Protein AF-A0A9P7RPC9-F1 (afdb_monomer_lite)

Secondary structure (DSSP, 8-state):
-PPPPGGGGGS---TTHHHHHHHHHHHHHHHHHHHHHHHHHH-----TTTHHHHHHHHHHHHHHHHHHHHHHHHTHHHHHT-HHHHHHHHHHHHHHHHHHHHHHHHHHHHS-HHHHHHHHHHHHHHHHHHHHHHHH-

Organism: NCBI:txid181124

Sequence (137 aa):
MFLLPFNEYLSVYTKSARKQKVHTDLVSVTNNVDVTTTDLSVCRSIPASDFPGLVDGFRAVVEALKEVCQDFVSKKAVFGAFPNAVTQLKEDLRDLAASLVALEQAIVGLAPDNLKSQVQDLSDEANAAIAAAQAAF

Radius of gyration: 16.07 Å; chains: 1; bounding box: 37×31×45 Å

Structure (mmCIF, N/CA/C/O backbone):
data_AF-A0A9P7RPC9-F1
#
_entry.id   AF-A0A9P7RPC9-F1
#
loop_
_atom_site.group_PDB
_atom_site.id
_atom_site.type_symbol
_atom_site.label_atom_id
_atom_site.label_alt_id
_atom_site.label_comp_id
_atom_site.label_asym_id
_atom_site.label_entity_id
_atom_site.label_seq_id
_atom_site.pdbx_PDB_ins_code
_atom_site.Cartn_x
_atom_site.Cartn_y
_atom_site.Cartn_z
_atom_site.occupancy
_atom_site.B_iso_or_equiv
_atom_site.auth_seq_id
_atom_site.auth_comp_id
_atom_site.auth_asym_id
_atom_site.auth_atom_id
_atom_site.pdbx_PDB_model_num
ATOM 1 N N . MET A 1 1 ? 10.507 19.543 -5.846 1.00 32.25 1 MET A N 1
ATOM 2 C CA . MET A 1 1 ? 9.652 19.805 -4.670 1.00 32.25 1 MET A CA 1
ATOM 3 C C . MET A 1 1 ? 10.018 18.740 -3.650 1.00 32.25 1 MET A C 1
ATOM 5 O O . MET A 1 1 ? 9.881 17.569 -3.966 1.00 32.25 1 MET A O 1
ATOM 9 N N . PHE A 1 2 ? 10.670 19.121 -2.550 1.00 30.44 2 PHE A N 1
ATOM 10 C CA . PHE A 1 2 ? 11.258 18.175 -1.595 1.00 30.44 2 PHE A CA 1
ATOM 11 C C . PHE A 1 2 ? 10.155 17.523 -0.751 1.00 30.44 2 PHE A C 1
ATOM 13 O O . PHE A 1 2 ? 9.392 18.228 -0.094 1.00 30.44 2 PHE A O 1
ATOM 20 N N . LEU A 1 3 ? 10.075 16.192 -0.798 1.00 33.44 3 LEU A N 1
ATOM 21 C CA . LEU A 1 3 ? 9.261 15.381 0.105 1.00 33.44 3 LEU A CA 1
ATOM 22 C C . LEU A 1 3 ? 9.846 15.507 1.514 1.00 33.44 3 LEU A C 1
ATOM 24 O O . LEU A 1 3 ? 11.011 15.175 1.735 1.00 33.44 3 LEU A O 1
ATOM 28 N N . LEU A 1 4 ? 9.054 16.017 2.455 1.00 31.34 4 LEU A N 1
ATOM 29 C CA . LEU A 1 4 ? 9.415 15.956 3.867 1.00 31.34 4 LEU A CA 1
ATOM 30 C C . LEU A 1 4 ? 9.319 14.501 4.351 1.00 31.34 4 LEU A C 1
ATOM 32 O O . LEU A 1 4 ? 8.395 13.787 3.952 1.00 31.34 4 LEU A O 1
ATOM 36 N N . PRO A 1 5 ? 10.244 14.055 5.216 1.00 38.88 5 PRO A N 1
ATOM 37 C CA . PRO A 1 5 ? 10.189 12.730 5.803 1.00 38.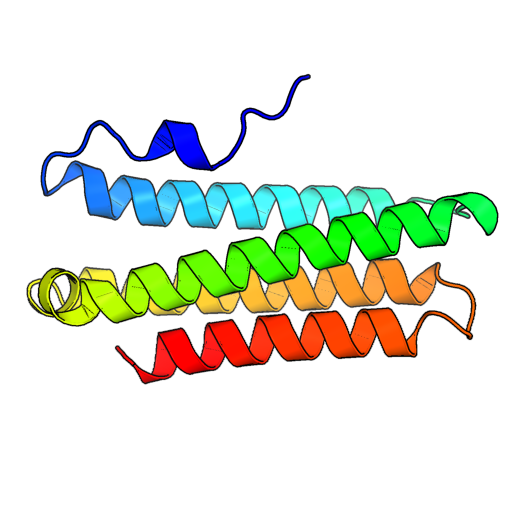88 5 PRO A CA 1
ATOM 38 C C . PRO A 1 5 ? 8.943 12.597 6.687 1.00 38.88 5 PRO A C 1
ATOM 40 O O . PRO A 1 5 ? 8.673 13.417 7.564 1.00 38.88 5 PRO A O 1
ATOM 43 N N . PHE A 1 6 ? 8.215 11.507 6.454 1.00 40.38 6 PHE A N 1
ATOM 44 C CA . PHE A 1 6 ? 6.967 11.065 7.089 1.00 40.38 6 PHE A CA 1
ATOM 45 C C . PHE A 1 6 ? 6.921 11.217 8.630 1.00 40.38 6 PHE A C 1
ATOM 47 O O . PHE A 1 6 ? 5.857 11.369 9.227 1.00 40.38 6 PHE A O 1
ATOM 54 N N . ASN A 1 7 ? 8.088 11.241 9.275 1.00 35.69 7 ASN A N 1
ATOM 55 C CA . ASN A 1 7 ? 8.263 11.237 10.724 1.00 35.69 7 ASN A CA 1
ATOM 56 C C . ASN A 1 7 ? 7.933 12.582 11.417 1.00 35.69 7 ASN A C 1
ATOM 58 O O . ASN A 1 7 ? 7.554 12.598 12.587 1.00 35.69 7 ASN A O 1
ATOM 62 N N . GLU A 1 8 ? 8.022 13.725 10.721 1.00 38.09 8 GLU A N 1
ATOM 63 C CA . GLU A 1 8 ? 7.802 15.048 11.346 1.00 38.09 8 GLU A CA 1
ATOM 64 C C . GLU A 1 8 ? 6.322 15.447 11.492 1.00 38.09 8 GLU A C 1
ATOM 66 O O . GLU A 1 8 ? 5.982 16.293 12.320 1.00 38.09 8 GLU A O 1
ATOM 71 N N . TYR A 1 9 ? 5.403 14.799 10.770 1.00 41.47 9 TYR A N 1
ATOM 72 C CA . TYR A 1 9 ? 3.972 15.137 10.803 1.00 41.47 9 TYR A CA 1
ATOM 73 C C . TYR A 1 9 ? 3.223 14.633 12.051 1.00 41.47 9 TYR A C 1
ATOM 75 O O . TYR A 1 9 ? 2.021 14.887 12.194 1.00 41.47 9 TYR A O 1
ATOM 83 N N . LEU A 1 10 ? 3.902 13.920 12.958 1.00 37.66 10 LEU A N 1
ATOM 84 C CA . LEU A 1 10 ? 3.271 13.191 14.060 1.00 37.66 10 LEU A CA 1
ATOM 85 C C . LEU A 1 10 ? 3.257 13.912 15.427 1.00 37.66 10 LEU A C 1
ATOM 87 O O . LEU A 1 10 ? 2.689 13.366 16.374 1.00 37.66 10 LEU A O 1
ATOM 91 N N . SER A 1 11 ? 3.822 15.119 15.582 1.00 34.88 11 SER A N 1
ATOM 92 C CA . SER A 1 11 ? 4.060 15.700 16.925 1.00 34.88 11 SER A CA 1
ATOM 93 C C . SER A 1 11 ? 3.005 16.675 17.483 1.00 34.88 11 SER A C 1
ATOM 95 O O . SER A 1 11 ? 3.124 17.084 18.637 1.00 34.88 11 SER A O 1
ATOM 97 N N . VAL A 1 12 ? 1.925 17.017 16.770 1.00 39.09 12 VAL A N 1
ATOM 98 C CA . VAL A 1 12 ? 0.941 18.008 17.270 1.00 39.09 12 VAL A CA 1
ATOM 99 C C . VAL A 1 12 ? -0.483 17.470 17.152 1.00 39.09 12 VAL A C 1
ATOM 101 O O . VAL A 1 12 ? -1.066 17.465 16.073 1.00 39.09 12 VAL A O 1
ATOM 104 N N . TYR A 1 13 ? -1.064 16.973 18.254 1.00 43.84 13 TYR A N 1
ATOM 105 C CA . TYR A 1 13 ? -2.290 16.174 18.157 1.00 43.84 13 TYR A CA 1
ATOM 106 C C . TYR A 1 13 ? -3.281 16.275 19.336 1.00 43.84 13 TYR A C 1
ATOM 108 O O . TYR A 1 13 ? -3.156 15.565 20.342 1.00 43.84 13 TYR A O 1
ATOM 116 N N . THR A 1 14 ? -4.377 17.011 19.126 1.00 36.84 14 THR A N 1
ATOM 117 C CA . THR A 1 14 ? -5.630 16.959 19.910 1.00 36.84 14 THR A CA 1
ATOM 118 C C . THR A 1 14 ? -6.660 15.990 19.277 1.00 36.84 14 THR A C 1
ATOM 120 O O . THR A 1 14 ? -6.624 15.701 18.081 1.00 36.84 14 THR A O 1
ATOM 123 N N . LYS A 1 15 ? -7.550 15.396 20.095 1.00 41.66 15 LYS A N 1
ATOM 124 C CA . LYS A 1 15 ? -8.305 14.144 19.809 1.00 41.66 15 LYS A CA 1
ATOM 125 C C . LYS A 1 15 ? -9.257 14.153 18.595 1.00 41.66 15 LYS A C 1
ATOM 127 O O . LYS A 1 15 ? -9.485 13.091 18.023 1.00 41.66 15 LYS A O 1
ATOM 132 N N . SER A 1 16 ? -9.820 15.292 18.199 1.00 39.66 16 SER A N 1
ATOM 133 C CA . SER A 1 16 ? -10.699 15.420 17.019 1.00 39.66 16 SER A CA 1
ATOM 134 C C . SER A 1 16 ? -9.910 15.668 15.729 1.00 39.66 16 SER A C 1
ATOM 136 O O . SER A 1 16 ? -10.233 15.077 14.701 1.00 39.66 16 SER A O 1
ATOM 138 N N . ALA A 1 17 ? -8.816 16.431 15.805 1.00 45.44 17 ALA A N 1
ATOM 139 C CA . ALA A 1 17 ? -7.904 16.658 14.685 1.00 45.44 17 ALA A CA 1
ATOM 140 C C . ALA A 1 17 ? -7.199 15.365 14.230 1.00 45.44 17 ALA A C 1
ATOM 142 O O . ALA A 1 17 ? -6.953 15.202 13.043 1.00 45.44 17 ALA A O 1
ATOM 143 N N . ARG A 1 18 ? -6.950 14.402 15.139 1.00 53.12 18 ARG A N 1
ATOM 144 C CA . ARG A 1 18 ? -6.346 13.088 14.815 1.00 53.12 18 ARG A CA 1
ATOM 145 C C . ARG A 1 18 ? -7.109 12.300 13.747 1.00 53.12 18 ARG A C 1
ATOM 147 O O . ARG A 1 18 ? -6.478 11.716 12.883 1.00 53.12 18 ARG A O 1
ATOM 154 N N . LYS A 1 19 ? -8.444 12.264 13.802 1.00 56.09 19 LYS A N 1
ATOM 155 C CA . LYS A 1 19 ? -9.255 11.424 12.897 1.00 56.09 19 LYS A CA 1
ATOM 156 C C . LYS A 1 19 ? -9.282 11.979 11.485 1.00 56.09 19 LYS A C 1
ATOM 158 O O . LYS A 1 19 ? -9.013 11.264 10.532 1.00 56.09 19 LYS A O 1
ATOM 163 N N . GLN A 1 20 ? -9.584 13.271 11.391 1.00 59.75 20 GLN A N 1
ATOM 164 C CA . GLN A 1 20 ? -9.608 13.968 10.119 1.00 59.75 20 GLN A CA 1
ATOM 165 C C . GLN A 1 20 ? -8.209 14.010 9.515 1.00 59.75 20 GLN A C 1
ATOM 167 O O . GLN A 1 20 ? -8.077 13.833 8.319 1.00 59.75 20 GLN A O 1
ATOM 172 N N . LYS A 1 21 ? -7.164 14.139 10.341 1.00 71.12 21 LYS A N 1
ATOM 173 C CA . LYS A 1 21 ? -5.785 14.065 9.868 1.00 71.12 21 LYS A CA 1
ATOM 174 C C . LYS A 1 21 ? -5.407 12.670 9.362 1.00 71.12 21 LYS A C 1
ATOM 176 O O . LYS A 1 21 ? -4.855 12.600 8.282 1.00 71.12 21 LYS A O 1
ATOM 181 N N . VAL A 1 22 ? -5.751 11.578 10.058 1.00 72.62 22 VAL A N 1
ATOM 182 C CA . VAL A 1 22 ? -5.486 10.209 9.553 1.00 72.62 22 VAL A CA 1
ATOM 183 C C . VAL A 1 22 ? -6.187 9.967 8.216 1.00 72.62 22 VAL A C 1
ATOM 185 O O . VAL A 1 22 ? -5.545 9.499 7.284 1.00 72.62 22 VAL A O 1
ATOM 188 N N . HIS A 1 23 ? -7.464 10.339 8.105 1.00 78.19 23 HIS A N 1
ATOM 189 C CA . HIS A 1 23 ? -8.204 10.236 6.848 1.00 78.19 23 HIS A CA 1
ATOM 190 C C . HIS A 1 23 ? -7.581 11.103 5.740 1.00 78.19 23 HIS A C 1
ATOM 192 O O . HIS A 1 23 ? -7.246 10.596 4.677 1.00 78.19 23 HIS A O 1
ATOM 198 N N . THR A 1 24 ? -7.351 12.397 5.993 1.00 78.25 24 THR A N 1
ATOM 199 C CA . THR A 1 24 ? -6.729 13.313 5.023 1.00 78.25 24 THR A CA 1
ATOM 200 C C . THR A 1 24 ? -5.342 12.839 4.594 1.00 78.25 24 THR A C 1
ATOM 202 O O . THR A 1 24 ? -5.007 12.932 3.415 1.00 78.25 24 THR A O 1
ATOM 205 N N . ASP A 1 25 ? -4.540 12.326 5.526 1.00 77.44 25 ASP A N 1
ATOM 206 C CA . ASP A 1 25 ? -3.203 11.815 5.241 1.00 77.44 25 ASP A CA 1
ATOM 207 C C . ASP A 1 25 ? -3.296 10.553 4.362 1.00 77.44 25 ASP A C 1
ATOM 209 O O . ASP A 1 25 ? -2.595 10.471 3.356 1.00 77.44 25 ASP A O 1
ATOM 213 N N . LEU A 1 26 ? -4.205 9.613 4.662 1.00 79.06 26 LEU A N 1
ATOM 214 C CA . LEU A 1 26 ? -4.431 8.417 3.835 1.00 79.06 26 LEU A CA 1
ATOM 215 C C . LEU A 1 26 ? -4.951 8.762 2.436 1.00 79.06 26 LEU A C 1
ATOM 217 O O . LEU A 1 26 ? -4.444 8.226 1.452 1.00 79.06 26 LEU A O 1
ATOM 221 N N . VAL A 1 27 ? -5.900 9.692 2.323 1.00 79.94 27 VAL A N 1
ATOM 222 C CA . VAL A 1 27 ? -6.397 10.184 1.028 1.00 79.94 27 VAL A CA 1
ATOM 223 C C . VAL A 1 27 ? -5.276 10.862 0.239 1.00 79.94 27 VAL A C 1
ATOM 225 O O . VAL A 1 27 ? -5.141 10.636 -0.958 1.00 79.94 27 VAL A O 1
ATOM 228 N N . SER A 1 28 ? -4.430 11.660 0.894 1.00 78.00 28 SER A N 1
ATOM 229 C CA . SER A 1 28 ? -3.271 12.296 0.256 1.00 78.00 28 SER A CA 1
ATOM 230 C C . SER A 1 28 ? -2.274 11.262 -0.275 1.00 78.00 28 SER A C 1
ATOM 232 O O . SER A 1 28 ? -1.820 11.369 -1.413 1.00 78.00 28 SER A O 1
ATOM 234 N N . VAL A 1 29 ? -1.969 10.227 0.515 1.00 78.12 29 VAL A N 1
ATOM 235 C CA . VAL A 1 29 ? -1.108 9.116 0.081 1.00 78.12 29 VAL A CA 1
ATOM 236 C C . VAL A 1 29 ? -1.732 8.383 -1.103 1.00 78.12 29 VAL A C 1
ATOM 238 O O . VAL A 1 29 ? -1.048 8.183 -2.101 1.00 78.12 29 VAL A O 1
ATOM 241 N N . THR A 1 30 ? -3.021 8.058 -1.031 1.00 77.06 30 THR A N 1
ATOM 242 C CA . THR A 1 30 ? -3.763 7.392 -2.114 1.00 77.06 30 THR A CA 1
ATOM 243 C C . THR A 1 30 ? -3.694 8.210 -3.404 1.00 77.06 30 THR A C 1
ATOM 245 O O . THR A 1 30 ? -3.251 7.706 -4.429 1.00 77.06 30 THR A O 1
ATOM 248 N N . ASN A 1 31 ? -3.974 9.515 -3.332 1.00 76.38 31 ASN A N 1
ATOM 249 C CA . ASN A 1 31 ? -3.866 10.415 -4.481 1.00 76.38 31 ASN A CA 1
ATOM 250 C C . ASN A 1 31 ? -2.441 10.468 -5.053 1.00 76.38 31 ASN A C 1
ATOM 252 O O . ASN A 1 31 ? -2.266 10.499 -6.267 1.00 76.38 31 ASN A O 1
ATOM 256 N N . ASN A 1 32 ? -1.406 10.477 -4.207 1.00 78.31 32 ASN A N 1
ATOM 257 C CA . ASN A 1 32 ? -0.018 10.468 -4.678 1.00 78.31 32 ASN A CA 1
ATOM 258 C C . ASN A 1 32 ? 0.346 9.142 -5.369 1.00 78.31 32 ASN A C 1
ATOM 260 O O . ASN A 1 32 ? 1.078 9.153 -6.362 1.00 78.31 32 ASN A O 1
ATOM 264 N N . VAL A 1 33 ? -0.172 8.013 -4.873 1.00 80.25 33 VAL A N 1
ATOM 265 C CA . VAL A 1 33 ? -0.039 6.702 -5.524 1.00 80.25 33 VAL A CA 1
ATOM 266 C C . VAL A 1 33 ? -0.751 6.712 -6.877 1.00 80.25 33 VAL A C 1
ATOM 268 O O . VAL A 1 33 ? -0.158 6.295 -7.870 1.00 80.25 33 VAL A O 1
ATOM 271 N N . ASP A 1 34 ? -1.961 7.262 -6.960 1.00 77.31 34 ASP A N 1
ATOM 272 C CA . ASP A 1 34 ? -2.725 7.362 -8.209 1.00 77.31 34 ASP A CA 1
ATOM 273 C C . ASP A 1 34 ? -2.038 8.268 -9.244 1.00 77.31 34 ASP A C 1
ATOM 275 O O . ASP A 1 34 ? -1.977 7.935 -10.431 1.00 77.31 34 ASP A O 1
ATOM 279 N N . VAL A 1 35 ? -1.463 9.394 -8.805 1.00 77.31 35 VAL A N 1
ATOM 280 C CA . VAL A 1 35 ? -0.659 10.281 -9.662 1.00 77.31 35 VAL A CA 1
ATOM 281 C C . VAL A 1 35 ? 0.568 9.539 -10.182 1.00 77.31 35 VAL A C 1
ATOM 283 O O . VAL A 1 35 ? 0.796 9.516 -11.388 1.00 77.31 35 VAL A O 1
ATOM 286 N N . THR A 1 36 ? 1.306 8.856 -9.304 1.00 80.31 36 THR A N 1
ATOM 287 C CA . THR A 1 36 ? 2.490 8.074 -9.700 1.00 80.31 36 THR A CA 1
ATOM 288 C C . THR A 1 36 ? 2.117 6.959 -10.680 1.00 80.31 36 THR A C 1
ATOM 290 O O . THR A 1 36 ? 2.812 6.735 -11.669 1.00 80.31 36 THR A O 1
ATOM 293 N N . THR A 1 37 ? 0.988 6.287 -10.450 1.00 82.19 37 THR A N 1
ATOM 294 C CA . THR A 1 37 ? 0.447 5.252 -11.342 1.00 82.19 37 THR A CA 1
ATOM 295 C C . THR A 1 37 ? 0.122 5.833 -12.714 1.00 82.19 37 THR A C 1
ATOM 297 O O . THR A 1 37 ? 0.482 5.253 -13.739 1.00 82.19 37 THR A O 1
ATOM 300 N N . THR A 1 38 ? -0.509 7.007 -12.746 1.00 79.62 38 THR A N 1
ATOM 301 C CA . THR A 1 38 ? -0.827 7.719 -13.987 1.00 79.62 38 THR A CA 1
ATOM 302 C C . THR A 1 38 ? 0.448 8.094 -14.740 1.00 79.62 38 THR A C 1
ATOM 304 O O . THR A 1 38 ? 0.559 7.784 -15.927 1.00 79.62 38 THR A O 1
ATOM 307 N N . ASP A 1 39 ? 1.437 8.670 -14.054 1.00 78.81 39 ASP A N 1
ATOM 308 C CA . ASP A 1 39 ? 2.725 9.059 -14.636 1.00 78.81 39 ASP A CA 1
ATOM 309 C C . ASP A 1 39 ? 3.480 7.855 -15.223 1.00 78.81 39 ASP A C 1
ATOM 311 O O . ASP A 1 39 ? 4.033 7.934 -16.324 1.00 78.81 39 ASP A O 1
ATOM 315 N N . LEU A 1 40 ? 3.457 6.711 -14.533 1.00 81.19 40 LEU A N 1
ATOM 316 C CA . LEU A 1 40 ? 4.041 5.469 -15.038 1.00 81.19 40 LEU A CA 1
ATOM 317 C C . LEU A 1 40 ? 3.258 4.917 -16.234 1.00 81.19 40 LEU A C 1
ATOM 319 O O . LEU A 1 40 ? 3.869 4.507 -17.216 1.00 81.19 40 LEU A O 1
ATOM 323 N N . SER A 1 41 ? 1.925 4.961 -16.211 1.00 77.44 41 SE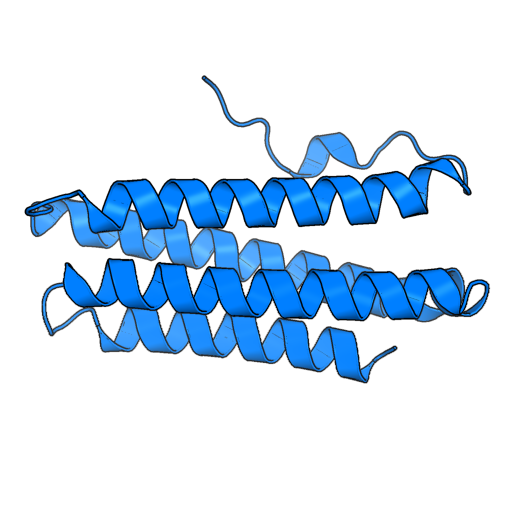R A N 1
ATOM 324 C CA . SER A 1 41 ? 1.089 4.430 -17.299 1.00 77.44 41 SER A CA 1
ATOM 325 C C . SER A 1 41 ? 1.274 5.160 -18.637 1.00 77.44 41 SER A C 1
ATOM 327 O O . SER A 1 41 ? 1.099 4.563 -19.700 1.00 77.44 41 SER A O 1
ATOM 329 N N . VAL A 1 42 ? 1.657 6.444 -18.604 1.00 81.25 42 VAL A N 1
ATOM 330 C CA . VAL A 1 42 ? 1.977 7.233 -19.808 1.00 81.25 42 VAL A CA 1
ATOM 331 C C . VAL A 1 42 ? 3.456 7.150 -20.199 1.00 81.25 42 VAL A C 1
ATOM 333 O O . VAL A 1 42 ? 3.835 7.597 -21.289 1.00 81.25 42 VAL A O 1
ATOM 336 N N . CYS A 1 43 ? 4.300 6.570 -19.343 1.00 78.56 43 CYS A N 1
ATOM 337 C CA . CYS A 1 43 ? 5.711 6.367 -19.622 1.00 78.56 43 CYS A CA 1
ATOM 338 C C . CYS A 1 43 ? 5.882 5.238 -20.646 1.00 78.56 43 CYS A C 1
ATOM 340 O O . CYS A 1 43 ? 5.450 4.109 -20.442 1.00 78.56 43 CYS A O 1
ATOM 342 N N . ARG A 1 44 ? 6.513 5.539 -21.786 1.00 71.06 44 ARG A N 1
ATOM 343 C CA . ARG A 1 44 ? 6.654 4.569 -22.889 1.00 71.06 44 ARG A CA 1
ATOM 344 C C . ARG A 1 44 ? 7.749 3.532 -22.654 1.00 71.06 44 ARG A C 1
ATOM 346 O O . ARG A 1 44 ? 7.681 2.447 -23.222 1.00 71.06 44 ARG A O 1
ATOM 353 N N . SER A 1 45 ? 8.779 3.887 -21.890 1.00 76.12 45 SER A N 1
ATOM 354 C CA . SER A 1 45 ? 9.890 2.999 -21.549 1.00 76.12 45 SER A CA 1
ATOM 355 C C . SER A 1 45 ? 10.724 3.601 -20.424 1.00 76.12 45 SER A C 1
ATOM 357 O O . SER A 1 45 ? 11.076 4.780 -20.496 1.00 76.12 45 SER A O 1
ATOM 359 N N . ILE A 1 46 ? 11.118 2.778 -19.459 1.00 77.56 46 ILE A N 1
ATOM 360 C CA . ILE A 1 46 ? 12.106 3.121 -18.433 1.00 77.56 46 ILE A CA 1
ATOM 361 C C . ILE A 1 46 ? 13.407 2.373 -18.775 1.00 77.56 46 ILE A C 1
ATOM 363 O O . ILE A 1 46 ? 13.344 1.192 -19.132 1.00 77.56 46 ILE A O 1
ATOM 367 N N . PRO A 1 47 ? 14.586 3.015 -18.721 1.00 79.62 47 PRO A N 1
ATOM 368 C CA . PRO A 1 47 ? 15.856 2.321 -18.906 1.00 79.62 47 PRO A CA 1
ATOM 369 C C . PRO A 1 47 ? 16.028 1.185 -17.891 1.00 79.62 47 PRO A C 1
ATOM 371 O O . PRO A 1 47 ? 15.759 1.354 -16.705 1.00 79.62 47 PRO A O 1
ATOM 374 N N . ALA A 1 48 ? 16.544 0.035 -18.333 1.00 76.88 48 ALA A N 1
ATOM 375 C CA . ALA A 1 48 ? 16.784 -1.120 -17.458 1.00 76.88 48 ALA A CA 1
ATOM 376 C C . ALA A 1 48 ? 17.670 -0.788 -16.236 1.00 76.88 48 ALA A C 1
ATOM 378 O O . ALA A 1 48 ? 17.513 -1.401 -15.183 1.00 76.88 48 ALA A O 1
ATOM 379 N N . SER A 1 49 ? 18.571 0.194 -16.363 1.00 81.44 49 SER A N 1
ATOM 380 C CA . SER A 1 49 ? 19.432 0.692 -15.281 1.00 81.44 49 SER A CA 1
ATOM 381 C C . SER A 1 49 ? 18.678 1.386 -14.151 1.00 81.44 49 SER A C 1
ATOM 383 O O . SER A 1 49 ? 19.179 1.423 -13.031 1.00 81.44 49 SER A O 1
ATOM 385 N N . ASP A 1 50 ? 17.496 1.926 -14.438 1.00 81.88 50 ASP A N 1
ATOM 386 C CA . ASP A 1 50 ? 16.747 2.780 -13.514 1.00 81.88 50 ASP A CA 1
ATOM 387 C C . ASP A 1 50 ? 15.691 1.967 -12.746 1.00 81.88 50 ASP A C 1
ATOM 389 O O . ASP A 1 50 ? 15.205 2.390 -11.696 1.00 81.88 50 ASP A O 1
ATOM 393 N N . PHE A 1 51 ? 15.383 0.754 -13.221 1.00 82.31 51 PHE A N 1
ATOM 394 C CA . PHE A 1 51 ? 14.442 -0.162 -12.577 1.00 82.31 51 PHE A CA 1
ATOM 395 C C . PHE A 1 51 ? 14.809 -0.575 -11.154 1.00 82.31 51 PHE A C 1
ATOM 397 O O . PHE A 1 51 ? 13.907 -0.581 -10.321 1.00 82.31 51 PHE A O 1
ATOM 404 N N . PRO A 1 52 ? 16.073 -0.899 -10.823 1.00 81.88 52 PRO A N 1
ATOM 405 C CA . PRO A 1 52 ? 16.444 -1.182 -9.440 1.00 81.88 52 PRO A CA 1
ATOM 406 C C . PRO A 1 52 ? 16.063 -0.038 -8.492 1.00 81.88 52 PRO A C 1
ATOM 408 O O . PRO A 1 52 ? 15.473 -0.289 -7.448 1.00 81.88 52 PRO A O 1
ATOM 411 N N . GLY A 1 53 ? 16.279 1.219 -8.901 1.00 81.00 53 GLY A N 1
ATOM 412 C CA . GLY A 1 53 ? 15.877 2.389 -8.114 1.00 81.00 53 GLY A CA 1
ATOM 413 C C . GLY A 1 53 ? 14.359 2.521 -7.955 1.00 81.00 53 GLY A C 1
ATOM 414 O O . GLY A 1 53 ? 13.885 2.907 -6.889 1.00 81.00 53 GLY A O 1
ATOM 415 N N . LEU A 1 54 ? 13.586 2.156 -8.983 1.00 83.00 54 LEU A N 1
ATOM 416 C CA . LEU A 1 54 ? 12.122 2.115 -8.910 1.00 83.00 54 LEU A CA 1
ATOM 417 C C . LEU A 1 54 ? 11.632 1.029 -7.939 1.00 83.00 54 LEU A C 1
ATOM 419 O O . LEU A 1 54 ? 10.749 1.289 -7.123 1.00 83.00 54 LEU A O 1
ATOM 423 N N . VAL A 1 55 ? 12.221 -0.169 -8.000 1.00 83.69 55 VAL A N 1
ATOM 424 C CA . VAL A 1 55 ? 11.891 -1.287 -7.103 1.00 83.69 55 VAL A CA 1
ATOM 425 C C . VAL A 1 55 ? 12.277 -0.968 -5.657 1.00 83.69 55 VAL A C 1
ATOM 427 O O . VAL A 1 55 ? 11.492 -1.240 -4.751 1.00 83.69 55 VAL A O 1
ATOM 430 N N . ASP A 1 56 ? 13.434 -0.345 -5.425 1.00 82.69 56 ASP A N 1
ATOM 431 C CA . ASP A 1 56 ? 13.860 0.098 -4.093 1.00 82.69 56 ASP A CA 1
ATOM 432 C C . ASP A 1 56 ? 12.945 1.199 -3.541 1.00 82.69 56 ASP A C 1
ATOM 434 O O . ASP A 1 56 ? 12.565 1.167 -2.369 1.00 82.69 56 ASP A O 1
ATOM 438 N N . GLY A 1 57 ? 12.527 2.142 -4.392 1.00 78.62 57 GLY A N 1
ATOM 439 C CA . GLY A 1 57 ? 11.531 3.150 -4.035 1.00 78.62 57 GLY A CA 1
ATOM 440 C C . GLY A 1 57 ? 10.196 2.520 -3.635 1.00 78.62 57 GLY A C 1
ATOM 441 O O . GLY A 1 57 ? 9.641 2.865 -2.592 1.00 78.62 57 GLY A O 1
ATOM 442 N N . PHE A 1 58 ? 9.709 1.550 -4.415 1.00 84.06 58 PHE A N 1
ATOM 443 C CA . PHE A 1 58 ? 8.486 0.818 -4.089 1.00 84.06 58 PHE A CA 1
ATOM 444 C C . PHE A 1 58 ? 8.630 0.037 -2.775 1.00 84.06 58 PHE A C 1
ATOM 446 O O . PHE A 1 58 ? 7.760 0.129 -1.912 1.00 84.06 58 PHE A O 1
ATOM 453 N N . ARG A 1 59 ? 9.765 -0.636 -2.554 1.00 84.44 59 ARG A N 1
ATOM 454 C CA . ARG A 1 59 ? 10.074 -1.329 -1.293 1.00 84.44 59 ARG A CA 1
ATOM 455 C C . ARG A 1 59 ? 10.006 -0.396 -0.086 1.00 84.44 59 ARG A C 1
ATOM 457 O O . ARG A 1 59 ?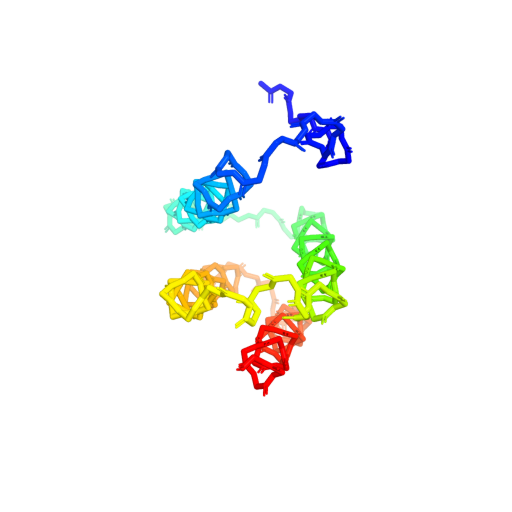 9.364 -0.745 0.899 1.00 84.44 59 ARG A O 1
ATOM 464 N N . ALA A 1 60 ? 10.614 0.787 -0.164 1.00 78.62 60 ALA A N 1
ATOM 465 C CA . ALA A 1 60 ? 10.595 1.753 0.935 1.00 78.62 60 ALA A CA 1
ATOM 466 C C . ALA A 1 60 ? 9.165 2.215 1.278 1.00 78.62 60 ALA A C 1
ATOM 468 O O . ALA A 1 60 ? 8.827 2.386 2.449 1.00 78.62 60 ALA A O 1
ATOM 469 N N . VAL A 1 61 ? 8.304 2.371 0.264 1.00 78.62 61 VAL A N 1
ATOM 470 C CA . VAL A 1 61 ? 6.876 2.671 0.463 1.00 78.62 61 VAL A CA 1
ATOM 471 C C . VAL A 1 61 ? 6.165 1.514 1.167 1.00 78.62 61 VAL A C 1
ATOM 473 O O . VAL A 1 61 ? 5.419 1.752 2.116 1.00 78.62 61 VAL A O 1
ATOM 476 N N . VAL A 1 62 ? 6.414 0.269 0.750 1.00 81.75 62 VAL A N 1
ATOM 477 C CA . VAL A 1 62 ? 5.834 -0.928 1.382 1.00 81.75 62 VAL A CA 1
ATOM 478 C C . VAL A 1 62 ? 6.274 -1.063 2.843 1.00 81.75 62 VAL A C 1
ATOM 480 O O . VAL A 1 62 ? 5.450 -1.350 3.711 1.00 81.75 62 VAL A O 1
ATOM 483 N N . GLU A 1 63 ? 7.546 -0.815 3.151 1.00 80.31 63 GLU A N 1
ATOM 484 C CA . GLU A 1 63 ? 8.053 -0.837 4.528 1.00 80.31 63 GLU A CA 1
ATOM 485 C C . GLU A 1 63 ? 7.392 0.240 5.398 1.00 80.31 63 GLU A C 1
ATOM 487 O O . GLU A 1 63 ? 6.869 -0.075 6.469 1.00 80.31 63 GLU A O 1
ATOM 492 N N . ALA A 1 64 ? 7.312 1.481 4.910 1.00 77.88 64 ALA A N 1
ATOM 493 C CA . ALA A 1 64 ? 6.634 2.562 5.624 1.00 77.88 64 ALA A CA 1
ATOM 494 C C . ALA A 1 64 ? 5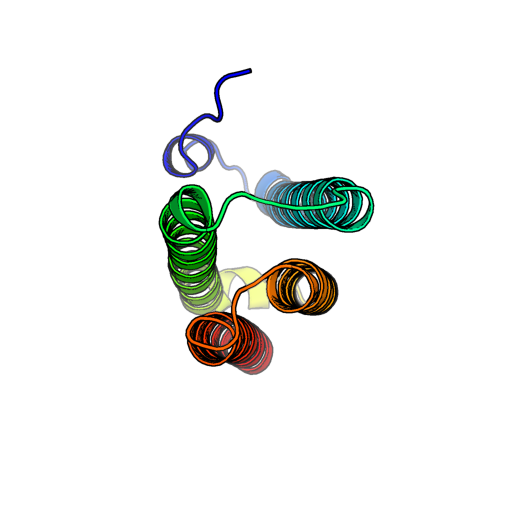.141 2.258 5.851 1.00 77.88 64 ALA A C 1
ATOM 496 O O . ALA A 1 64 ? 4.605 2.492 6.935 1.00 77.88 64 ALA A O 1
ATOM 497 N N . LEU A 1 65 ? 4.463 1.680 4.856 1.00 82.25 65 LEU A N 1
ATOM 498 C CA . LEU A 1 65 ? 3.073 1.247 4.978 1.00 82.25 65 LEU A CA 1
ATOM 499 C C . LEU A 1 65 ? 2.902 0.183 6.069 1.00 82.25 65 LEU A C 1
ATOM 501 O O . LEU A 1 65 ? 1.951 0.256 6.851 1.00 82.25 65 LEU A O 1
ATOM 505 N N . LYS A 1 66 ? 3.813 -0.795 6.142 1.00 85.38 66 LYS A N 1
ATOM 506 C CA . LYS A 1 66 ? 3.801 -1.839 7.179 1.00 85.38 66 LYS A CA 1
ATOM 507 C C . LYS A 1 66 ? 3.921 -1.226 8.572 1.00 85.38 66 LYS A C 1
ATOM 509 O O . LYS A 1 66 ? 3.147 -1.599 9.454 1.00 85.38 66 LYS A O 1
ATOM 514 N N . GLU A 1 67 ? 4.823 -0.265 8.762 1.00 81.19 67 GLU A N 1
ATOM 515 C CA . GLU A 1 67 ? 4.967 0.459 10.032 1.00 81.19 67 GLU A CA 1
ATOM 516 C C . GLU A 1 67 ? 3.690 1.221 10.405 1.00 81.19 67 GLU A C 1
ATOM 518 O O . GLU A 1 67 ? 3.213 1.123 11.536 1.00 81.19 67 GLU A O 1
ATOM 523 N N . VAL A 1 68 ? 3.079 1.925 9.449 1.00 80.75 68 VAL A N 1
ATOM 524 C CA . VAL A 1 68 ? 1.815 2.649 9.662 1.00 80.75 68 VAL A CA 1
ATOM 525 C C . VAL A 1 68 ? 0.680 1.699 10.038 1.00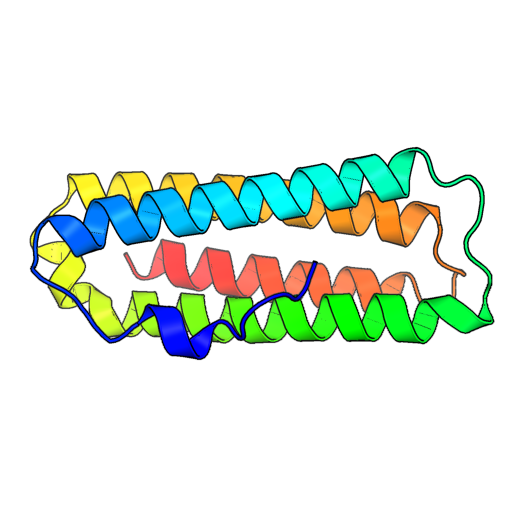 80.75 68 VAL A C 1
ATOM 527 O O . VAL A 1 68 ? -0.063 1.958 10.985 1.00 80.75 68 VAL A O 1
ATOM 530 N N . CYS A 1 69 ? 0.558 0.573 9.333 1.00 85.38 69 CYS A N 1
ATOM 531 C CA . CYS A 1 69 ? -0.434 -0.455 9.629 1.00 85.38 69 CYS A CA 1
ATOM 532 C C . CYS A 1 69 ? -0.258 -0.991 11.056 1.00 85.38 69 CYS A C 1
ATOM 534 O O . CYS A 1 69 ? -1.230 -1.082 11.807 1.00 85.38 69 CYS A O 1
ATOM 536 N N . GLN A 1 70 ? 0.978 -1.277 11.471 1.00 84.69 70 GLN A N 1
ATOM 537 C CA . GLN A 1 70 ? 1.283 -1.691 12.843 1.00 84.69 70 GLN A CA 1
ATOM 538 C C .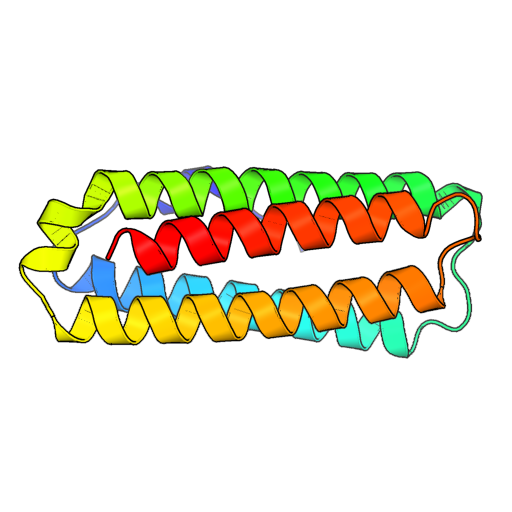 GLN A 1 70 ? 0.950 -0.600 13.868 1.00 84.69 70 GLN A C 1
ATOM 540 O O . GLN A 1 70 ? 0.383 -0.892 14.925 1.00 84.69 70 GLN A O 1
ATOM 545 N N . ASP A 1 71 ? 1.246 0.659 13.553 1.00 81.19 71 ASP A N 1
ATOM 546 C CA . ASP A 1 71 ? 0.940 1.794 14.415 1.00 81.19 71 ASP A CA 1
ATOM 547 C C . ASP A 1 71 ? -0.574 1.960 14.624 1.00 81.19 71 ASP A C 1
ATOM 549 O O . ASP A 1 71 ? -1.030 2.151 15.757 1.00 81.19 71 ASP A O 1
ATOM 553 N N . PHE A 1 72 ? -1.376 1.788 13.570 1.00 81.94 72 PHE A N 1
ATOM 554 C CA . PHE A 1 72 ? -2.833 1.753 13.678 1.00 81.94 72 PHE A CA 1
ATOM 555 C C . PHE A 1 72 ? -3.302 0.630 14.605 1.00 81.94 72 PHE A C 1
ATOM 557 O O . PHE A 1 72 ? -4.050 0.901 15.551 1.00 81.94 72 PHE A O 1
ATOM 564 N N . VAL A 1 73 ? -2.816 -0.599 14.405 1.00 85.31 73 VAL A N 1
ATOM 565 C CA . VAL A 1 73 ? -3.154 -1.748 15.262 1.00 85.31 73 VAL A CA 1
ATOM 566 C C . VAL A 1 73 ? -2.808 -1.472 16.727 1.00 85.31 73 VAL A C 1
ATOM 568 O O . VAL A 1 73 ? -3.629 -1.717 17.614 1.00 85.31 73 VAL A O 1
ATOM 571 N N . SER A 1 74 ? -1.638 -0.891 17.004 1.00 82.31 74 SER A N 1
ATOM 572 C CA . SER A 1 74 ? -1.223 -0.535 18.369 1.00 82.31 74 SER A CA 1
ATOM 573 C C . SER A 1 74 ? -2.178 0.470 19.034 1.00 82.31 74 SER A C 1
ATOM 575 O O . SER A 1 74 ? -2.401 0.443 20.247 1.00 82.31 74 SER A O 1
ATOM 577 N N . LYS A 1 75 ? -2.816 1.324 18.227 1.00 79.62 75 LYS A N 1
ATOM 578 C CA . LYS A 1 75 ? -3.782 2.341 18.650 1.00 79.62 75 LYS A CA 1
ATOM 579 C C . LYS A 1 75 ? -5.231 1.840 18.642 1.00 79.62 75 LYS A C 1
ATOM 581 O O . LYS A 1 75 ? -6.139 2.649 18.853 1.00 79.62 75 LYS A O 1
ATOM 586 N N . LYS A 1 76 ? -5.482 0.530 18.489 1.00 78.12 76 LYS A N 1
ATOM 587 C CA . LYS A 1 76 ? -6.831 -0.072 18.453 1.00 78.12 76 LYS A CA 1
ATOM 588 C C . LYS A 1 76 ? -7.763 0.426 19.555 1.00 78.12 76 LYS A C 1
ATOM 590 O O . LYS A 1 76 ? -8.895 0.798 19.267 1.00 78.12 76 LYS A O 1
ATOM 595 N N . ALA A 1 77 ? -7.298 0.495 20.803 1.00 75.12 77 ALA A N 1
ATOM 596 C CA . ALA A 1 77 ? -8.116 0.965 21.926 1.00 75.12 77 ALA A CA 1
ATOM 597 C C . ALA A 1 77 ? -8.594 2.422 21.758 1.00 75.12 77 ALA A C 1
ATOM 599 O O . ALA A 1 77 ? -9.701 2.769 22.166 1.00 75.12 77 ALA A O 1
ATOM 600 N N . VAL A 1 78 ? -7.783 3.273 21.122 1.00 76.56 78 VAL A N 1
ATOM 601 C CA . VAL A 1 78 ? -8.122 4.677 20.849 1.00 76.56 78 VAL A CA 1
ATOM 602 C C . VAL A 1 78 ? -9.189 4.772 19.763 1.00 76.56 78 VAL A C 1
ATOM 604 O O . VAL A 1 78 ? -10.125 5.560 19.892 1.00 76.56 78 VAL A O 1
ATOM 607 N N . PHE A 1 79 ? -9.072 3.960 18.713 1.00 71.56 79 PHE A N 1
ATOM 608 C CA . PHE A 1 79 ? -10.061 3.891 17.638 1.00 71.56 79 PHE A CA 1
ATOM 609 C C . PHE A 1 79 ? -11.364 3.208 18.076 1.00 71.56 79 PHE A C 1
ATOM 611 O O . PHE A 1 79 ? -12.435 3.640 17.662 1.00 71.56 79 PHE A O 1
ATOM 618 N N . GLY A 1 80 ? -11.302 2.219 18.973 1.00 69.56 80 GLY A N 1
ATOM 619 C CA . GLY A 1 80 ? -12.470 1.508 19.505 1.00 69.56 80 GLY A CA 1
ATOM 620 C C . GLY A 1 80 ? -13.457 2.402 20.263 1.00 69.56 80 GLY A C 1
ATOM 621 O O . GLY A 1 80 ? -14.648 2.109 20.306 1.00 69.56 80 GLY A O 1
ATOM 622 N N . ALA A 1 81 ? -13.004 3.547 20.781 1.00 74.94 81 ALA A N 1
ATOM 623 C CA . ALA A 1 81 ? -13.887 4.572 21.342 1.00 74.94 81 ALA A CA 1
ATOM 624 C C . ALA A 1 81 ? -14.743 5.295 20.276 1.00 74.94 81 ALA A C 1
ATOM 626 O O . ALA A 1 81 ? -15.595 6.113 20.623 1.00 74.94 81 ALA A O 1
ATOM 627 N N . PHE A 1 82 ? -14.508 5.038 18.983 1.00 77.38 82 PHE A N 1
ATOM 628 C CA . PHE A 1 82 ? -15.104 5.760 17.862 1.00 77.38 82 PHE A CA 1
ATOM 629 C C . PHE A 1 82 ? -15.403 4.836 16.667 1.00 77.38 82 PHE A C 1
ATOM 631 O O . PHE A 1 82 ? -14.664 4.852 15.681 1.00 77.38 82 PHE A O 1
ATOM 638 N N . PRO A 1 83 ? -16.524 4.098 16.695 1.00 77.44 83 PRO A N 1
ATOM 639 C CA . PRO A 1 83 ? -16.872 3.113 15.665 1.00 77.44 83 PRO A CA 1
ATOM 640 C C . PRO A 1 83 ? -16.845 3.668 14.233 1.00 77.44 83 PRO A C 1
ATOM 642 O O . PRO A 1 83 ? -16.262 3.057 13.347 1.00 77.44 83 PRO A O 1
ATOM 645 N N . ASN A 1 84 ? -17.366 4.880 14.017 1.00 80.62 84 ASN A N 1
ATOM 646 C CA . ASN A 1 84 ? -17.376 5.502 12.686 1.00 80.62 84 ASN A CA 1
ATOM 647 C C . ASN A 1 84 ? -15.963 5.780 12.144 1.00 80.62 84 ASN A C 1
ATOM 649 O O . ASN A 1 84 ? -15.745 5.728 10.941 1.00 80.62 84 ASN A O 1
ATOM 653 N N . ALA A 1 85 ? -14.998 6.069 13.025 1.00 77.56 85 ALA A N 1
ATOM 654 C CA . ALA A 1 85 ? -13.613 6.293 12.614 1.00 77.56 85 ALA A CA 1
ATOM 655 C C . ALA A 1 85 ? -12.928 4.985 12.201 1.00 77.56 85 ALA A C 1
ATOM 657 O O . ALA A 1 85 ? -12.077 5.002 11.322 1.00 77.56 85 ALA A O 1
ATOM 658 N N . VAL A 1 86 ? -13.311 3.861 12.815 1.00 83.25 86 VAL A N 1
ATOM 659 C CA . VAL A 1 86 ? -12.851 2.529 12.406 1.00 83.25 86 VAL A CA 1
ATOM 660 C C . VAL A 1 86 ? -13.406 2.166 11.033 1.00 83.25 86 VAL A C 1
ATOM 662 O O . VAL A 1 86 ? -12.654 1.685 10.193 1.00 83.25 86 VAL A O 1
ATOM 665 N N . THR A 1 87 ? -14.695 2.413 10.788 1.00 86.62 87 THR A N 1
ATOM 666 C CA . THR A 1 87 ? -15.300 2.174 9.470 1.00 86.62 87 THR A CA 1
ATOM 667 C C . THR A 1 87 ? -14.593 2.982 8.386 1.00 86.62 87 THR A C 1
ATOM 669 O O . THR A 1 87 ? -14.148 2.390 7.409 1.00 86.62 87 THR A O 1
ATOM 672 N N . GLN A 1 88 ? -14.398 4.289 8.604 1.00 86.00 88 GLN A N 1
ATOM 673 C CA . GLN A 1 88 ? -13.684 5.141 7.649 1.00 86.00 88 GLN A CA 1
ATOM 674 C C . GLN A 1 88 ? -12.244 4.668 7.430 1.00 86.00 88 GLN A C 1
ATOM 676 O O . GLN A 1 88 ? -11.812 4.539 6.295 1.00 86.00 88 GLN A O 1
ATOM 681 N N . LEU A 1 89 ? -11.514 4.332 8.499 1.00 85.44 89 LEU A N 1
ATOM 682 C CA . LEU A 1 89 ? -10.146 3.822 8.382 1.00 85.44 89 LEU A CA 1
ATOM 683 C C . LEU A 1 89 ? -10.084 2.534 7.548 1.00 85.44 89 LEU A C 1
ATOM 685 O O . LEU A 1 89 ? -9.165 2.361 6.755 1.00 85.44 89 LEU A O 1
ATOM 689 N N . LYS A 1 90 ? -11.050 1.621 7.712 1.00 88.69 90 LYS A N 1
ATOM 690 C CA . LYS A 1 90 ? -11.118 0.393 6.908 1.00 88.69 90 LYS A CA 1
ATOM 691 C C . LYS A 1 90 ? -11.359 0.693 5.432 1.00 88.69 90 LYS A C 1
ATOM 693 O O . LYS A 1 90 ? -10.752 0.025 4.598 1.00 88.69 90 LYS A O 1
ATOM 698 N N . GLU A 1 91 ? -12.224 1.657 5.128 1.00 89.25 91 GLU A N 1
ATOM 699 C CA . GLU A 1 91 ? -12.478 2.117 3.759 1.00 89.25 91 GLU A CA 1
ATOM 700 C C . GLU A 1 91 ? -11.228 2.763 3.157 1.00 89.25 91 GLU A C 1
ATOM 702 O O . GLU A 1 91 ? -10.772 2.302 2.117 1.00 89.25 91 GLU A O 1
ATOM 707 N N . ASP A 1 92 ? -10.600 3.706 3.862 1.00 87.56 92 ASP A N 1
ATOM 708 C CA . ASP A 1 92 ? -9.376 4.382 3.413 1.00 87.56 92 ASP A CA 1
ATOM 709 C C . ASP A 1 92 ? -8.241 3.379 3.138 1.00 87.56 92 ASP A C 1
ATOM 711 O O . ASP A 1 92 ? -7.541 3.465 2.132 1.00 87.56 92 ASP A O 1
ATOM 715 N N . LEU A 1 93 ? -8.072 2.385 4.017 1.00 88.69 93 LEU A N 1
ATOM 716 C CA . LEU A 1 93 ? -7.083 1.320 3.846 1.00 88.69 93 LEU A CA 1
ATOM 717 C C . LEU A 1 93 ? -7.389 0.420 2.641 1.00 88.69 93 LEU A C 1
ATOM 719 O O . LEU A 1 93 ? -6.469 -0.013 1.951 1.00 88.69 93 LEU A O 1
ATOM 723 N N . ARG A 1 94 ? -8.668 0.127 2.381 1.00 90.50 94 ARG A N 1
ATOM 724 C CA . ARG A 1 94 ? -9.079 -0.658 1.209 1.00 90.50 94 ARG A CA 1
ATOM 725 C C . ARG A 1 94 ? -8.795 0.109 -0.079 1.00 90.50 94 ARG A C 1
ATOM 727 O O . ARG A 1 94 ? -8.313 -0.486 -1.039 1.00 90.50 94 ARG A O 1
ATOM 734 N N . ASP A 1 95 ? -9.100 1.399 -0.093 1.00 88.75 95 ASP A N 1
ATOM 735 C CA . ASP A 1 95 ? -8.908 2.246 -1.265 1.00 88.75 95 ASP A CA 1
ATOM 736 C C . ASP A 1 95 ? -7.403 2.405 -1.557 1.00 88.75 95 ASP A C 1
ATOM 738 O O . ASP A 1 95 ? -6.975 2.205 -2.692 1.00 88.75 95 ASP A O 1
ATOM 742 N N . LEU A 1 96 ? -6.574 2.582 -0.519 1.00 86.62 96 LEU A N 1
ATOM 743 C CA . LEU A 1 96 ? -5.114 2.562 -0.650 1.00 86.62 96 LEU A CA 1
ATOM 744 C C . LEU A 1 96 ? -4.581 1.225 -1.195 1.00 86.62 96 LEU A C 1
ATOM 746 O O . LEU A 1 96 ? -3.700 1.229 -2.053 1.00 86.62 96 LEU A O 1
ATOM 750 N N . ALA A 1 97 ? -5.104 0.084 -0.730 1.00 89.12 97 ALA A N 1
ATOM 751 C CA . ALA A 1 97 ? -4.719 -1.228 -1.259 1.00 89.12 97 ALA A CA 1
ATOM 752 C C . ALA A 1 97 ? -5.027 -1.345 -2.761 1.00 89.12 97 ALA A C 1
ATOM 754 O O . ALA A 1 97 ? -4.192 -1.813 -3.532 1.00 89.12 97 ALA A O 1
ATOM 755 N N . ALA A 1 98 ? -6.199 -0.869 -3.193 1.00 89.19 98 ALA A N 1
ATOM 756 C CA . ALA A 1 98 ? -6.568 -0.862 -4.606 1.00 89.19 98 ALA A CA 1
ATOM 757 C C . ALA A 1 98 ? -5.614 0.009 -5.446 1.00 89.19 98 ALA A C 1
ATOM 759 O O . ALA A 1 98 ? -5.162 -0.431 -6.505 1.00 89.19 98 ALA A O 1
ATOM 760 N N . SER A 1 99 ? -5.253 1.199 -4.956 1.00 86.06 99 SER A N 1
ATOM 761 C CA . SER A 1 99 ? -4.278 2.076 -5.617 1.00 86.06 99 SER A CA 1
ATOM 762 C C . SER A 1 99 ? -2.878 1.458 -5.684 1.00 86.06 99 SER A C 1
ATOM 764 O O . SER A 1 99 ? -2.204 1.575 -6.706 1.00 86.06 99 SER A O 1
ATOM 766 N N . LEU A 1 100 ? -2.434 0.745 -4.644 1.00 87.31 100 LEU A N 1
ATOM 767 C CA . LEU A 1 100 ? -1.140 0.049 -4.652 1.00 87.31 100 LEU A CA 1
ATOM 768 C C . LEU A 1 100 ? -1.097 -1.095 -5.670 1.00 87.31 100 LEU A C 1
ATOM 770 O O . LEU A 1 100 ? -0.091 -1.249 -6.357 1.00 87.31 100 LEU A O 1
ATOM 774 N N . VAL A 1 101 ? -2.190 -1.846 -5.822 1.00 89.06 101 VAL A N 1
ATOM 775 C CA . VAL A 1 101 ? -2.309 -2.871 -6.874 1.00 89.06 101 VAL A CA 1
ATOM 776 C C . VAL A 1 101 ? -2.254 -2.235 -8.266 1.00 89.06 101 VAL A C 1
ATOM 778 O O . VAL A 1 101 ? -1.601 -2.761 -9.165 1.00 89.06 101 VAL A O 1
ATOM 781 N N . ALA A 1 102 ? -2.896 -1.081 -8.467 1.00 87.50 102 ALA A N 1
ATOM 782 C CA . ALA A 1 102 ? -2.810 -0.362 -9.738 1.00 87.50 102 ALA A CA 1
ATOM 783 C C . ALA A 1 102 ? -1.375 0.125 -10.027 1.00 87.50 102 ALA A C 1
ATOM 785 O O . ALA A 1 102 ? -0.892 -0.009 -11.156 1.00 87.50 102 ALA A O 1
ATOM 786 N N . LEU A 1 103 ? -0.672 0.627 -9.005 1.00 84.44 103 LEU A N 1
ATOM 787 C CA . LEU A 1 103 ? 0.733 1.020 -9.108 1.00 84.44 103 LEU A CA 1
ATOM 788 C C . LEU A 1 103 ? 1.628 -0.172 -9.465 1.00 84.44 103 LEU A C 1
ATOM 790 O O . LEU A 1 103 ? 2.452 -0.067 -10.373 1.00 84.44 103 LEU A O 1
ATOM 794 N N . GLU A 1 104 ? 1.452 -1.312 -8.795 1.00 88.94 104 GLU A N 1
ATOM 795 C CA . GLU A 1 104 ? 2.157 -2.556 -9.113 1.00 88.94 104 GLU A CA 1
ATOM 796 C C . GLU A 1 104 ? 1.955 -2.939 -10.582 1.00 88.94 104 GLU A C 1
ATOM 798 O O . GLU A 1 104 ? 2.935 -3.162 -11.291 1.00 88.94 104 GLU A O 1
ATOM 803 N N . GLN A 1 105 ? 0.712 -2.953 -11.071 1.00 89.44 105 GLN A N 1
ATOM 804 C CA . GLN A 1 105 ? 0.416 -3.285 -12.467 1.00 89.44 105 GLN A CA 1
ATOM 805 C C . GLN A 1 105 ? 1.122 -2.343 -13.451 1.00 89.44 105 GLN A C 1
ATOM 807 O O . GLN A 1 105 ? 1.643 -2.801 -14.472 1.00 89.44 105 GLN A O 1
ATOM 812 N N . ALA A 1 106 ? 1.190 -1.045 -13.139 1.00 86.88 106 ALA A N 1
ATOM 813 C CA . ALA A 1 106 ? 1.925 -0.075 -13.947 1.00 86.88 106 ALA A CA 1
ATOM 814 C C . ALA A 1 106 ? 3.438 -0.354 -13.943 1.00 86.88 106 ALA A C 1
ATOM 816 O O . ALA A 1 106 ? 4.067 -0.350 -15.003 1.00 86.88 106 ALA A O 1
ATOM 817 N N . ILE A 1 107 ? 4.023 -0.660 -12.779 1.00 86.38 107 ILE A N 1
ATOM 818 C CA . ILE A 1 107 ? 5.446 -1.007 -12.661 1.00 86.38 107 ILE A CA 1
ATOM 819 C C . ILE A 1 107 ? 5.743 -2.314 -13.411 1.00 86.38 107 ILE A C 1
ATOM 821 O O . ILE A 1 107 ? 6.674 -2.355 -14.212 1.00 86.38 107 ILE A O 1
ATOM 825 N N . VAL A 1 108 ? 4.944 -3.367 -13.212 1.00 88.62 108 VAL A N 1
ATOM 826 C CA . VAL A 1 108 ? 5.090 -4.678 -13.872 1.00 88.62 108 VAL A CA 1
ATOM 827 C C . VAL A 1 108 ? 4.963 -4.561 -15.391 1.00 88.62 108 VAL A C 1
ATOM 829 O O . VAL A 1 108 ? 5.685 -5.247 -16.116 1.00 88.62 108 VAL A O 1
ATOM 832 N N . GLY A 1 109 ? 4.086 -3.682 -15.886 1.00 86.56 109 GLY A N 1
ATOM 833 C CA . GLY A 1 109 ? 3.930 -3.413 -17.317 1.00 86.56 109 GLY A CA 1
ATOM 834 C C . GLY A 1 109 ? 5.187 -2.839 -17.978 1.00 86.56 109 GLY A C 1
ATOM 835 O O . GLY A 1 109 ? 5.404 -3.055 -19.170 1.00 86.56 109 GLY A O 1
ATOM 836 N N . LEU A 1 110 ? 6.033 -2.155 -17.204 1.00 85.62 110 LEU A N 1
ATOM 837 C CA . LEU A 1 110 ? 7.287 -1.570 -17.675 1.00 85.62 110 LEU A CA 1
ATOM 838 C C . LEU A 1 110 ? 8.507 -2.434 -17.315 1.00 85.62 110 LEU A C 1
ATOM 840 O O . LEU A 1 110 ? 9.526 -2.362 -18.003 1.00 85.62 110 LEU A O 1
ATOM 844 N N . ALA A 1 111 ? 8.421 -3.226 -16.245 1.00 85.12 111 ALA A N 1
ATOM 845 C CA . ALA A 1 111 ? 9.549 -3.942 -15.665 1.00 85.12 111 ALA A CA 1
ATOM 846 C C . ALA A 1 111 ? 10.110 -5.045 -16.572 1.00 85.12 111 ALA A C 1
ATOM 848 O O . ALA A 1 111 ? 9.351 -5.772 -17.223 1.00 85.12 111 ALA A O 1
ATOM 849 N N . PRO A 1 112 ? 11.443 -5.240 -16.575 1.00 84.81 112 PRO A N 1
ATOM 850 C CA . PRO A 1 112 ? 12.042 -6.415 -17.185 1.00 84.81 112 PRO A CA 1
ATOM 851 C C . PRO A 1 112 ? 11.610 -7.680 -16.426 1.00 84.81 112 PRO A C 1
ATOM 853 O O . PRO A 1 112 ? 11.379 -7.651 -15.215 1.00 84.81 112 PRO A O 1
ATOM 856 N N . ASP A 1 113 ? 11.501 -8.806 -17.138 1.00 86.94 113 ASP A N 1
ATOM 857 C CA . ASP A 1 113 ? 10.883 -10.037 -16.615 1.00 86.94 113 ASP A CA 1
ATOM 858 C C . ASP A 1 113 ? 11.512 -10.541 -15.308 1.00 86.94 113 ASP A C 1
ATOM 860 O O . ASP A 1 113 ? 10.811 -11.056 -14.442 1.00 86.94 113 ASP A O 1
ATOM 864 N N . ASN A 1 114 ? 12.819 -10.339 -15.130 1.00 84.19 114 ASN A N 1
ATOM 865 C CA . ASN A 1 114 ? 13.557 -10.755 -13.939 1.00 84.19 114 ASN A CA 1
ATOM 866 C C . ASN A 1 114 ? 13.229 -9.945 -12.669 1.00 84.19 114 ASN A C 1
ATOM 868 O O . ASN A 1 114 ? 13.681 -10.333 -11.596 1.00 84.19 114 ASN A O 1
ATOM 872 N N . LEU A 1 115 ? 12.493 -8.833 -12.781 1.00 86.44 115 LEU A N 1
ATOM 873 C CA . LEU A 1 115 ? 12.087 -7.986 -11.651 1.00 86.44 115 LEU A CA 1
ATOM 874 C C . LEU A 1 115 ? 10.577 -8.017 -11.383 1.00 86.44 115 LEU A C 1
ATOM 876 O O . LEU A 1 115 ? 10.144 -7.566 -10.326 1.00 86.44 115 LEU A O 1
ATOM 880 N N . LYS A 1 116 ? 9.768 -8.574 -12.294 1.00 88.44 116 LYS A N 1
ATOM 881 C CA . LYS A 1 116 ? 8.303 -8.624 -12.142 1.00 88.44 116 LYS A CA 1
ATOM 882 C C . LYS A 1 116 ? 7.871 -9.360 -10.875 1.00 88.44 116 LYS A C 1
ATOM 884 O O . LYS A 1 116 ? 7.033 -8.846 -10.143 1.00 88.44 116 LYS A O 1
ATOM 889 N N . SER A 1 117 ? 8.489 -10.507 -10.584 1.00 90.25 117 SER A N 1
ATOM 890 C CA . SER A 1 117 ? 8.182 -11.272 -9.368 1.00 90.25 117 SER A CA 1
ATOM 891 C C . SER A 1 117 ? 8.513 -10.487 -8.100 1.00 90.25 117 SER A C 1
ATOM 893 O O . SER A 1 117 ? 7.747 -10.504 -7.152 1.00 90.25 117 SER A O 1
ATOM 895 N N . GLN A 1 118 ? 9.611 -9.726 -8.101 1.00 90.25 118 GLN A N 1
ATOM 896 C CA . GLN A 1 118 ? 10.007 -8.926 -6.944 1.00 90.25 118 GLN A CA 1
ATOM 897 C C . GLN A 1 118 ? 9.016 -7.786 -6.665 1.00 90.25 118 GLN A C 1
ATOM 899 O O . GLN A 1 118 ? 8.768 -7.457 -5.509 1.00 90.25 118 GLN A O 1
ATOM 904 N N . VAL A 1 119 ? 8.452 -7.176 -7.711 1.00 89.38 119 VAL A N 1
ATOM 905 C CA . VAL A 1 119 ? 7.413 -6.142 -7.573 1.00 89.38 119 VAL A CA 1
ATOM 906 C C . VAL A 1 119 ? 6.104 -6.752 -7.066 1.00 89.38 119 VAL A C 1
ATOM 908 O O . VAL A 1 119 ? 5.464 -6.167 -6.196 1.00 89.38 119 VAL A O 1
ATOM 911 N N . GLN A 1 120 ? 5.741 -7.942 -7.553 1.00 91.44 120 GLN A N 1
ATOM 912 C CA . GLN A 1 120 ? 4.572 -8.687 -7.076 1.00 91.44 120 GLN A CA 1
ATOM 913 C C . GLN A 1 120 ? 4.702 -9.067 -5.598 1.00 91.44 120 GLN A C 1
ATOM 915 O O . GLN A 1 120 ? 3.802 -8.759 -4.823 1.00 91.44 120 GLN A O 1
ATOM 920 N N . ASP A 1 121 ? 5.849 -9.612 -5.181 1.00 92.94 121 ASP A N 1
ATOM 921 C CA . ASP A 1 121 ? 6.110 -9.959 -3.778 1.00 92.94 121 ASP A CA 1
ATOM 922 C C . ASP A 1 121 ? 5.939 -8.736 -2.853 1.00 92.94 121 ASP A C 1
ATOM 924 O O . ASP A 1 121 ? 5.343 -8.828 -1.781 1.00 92.94 121 ASP A O 1
ATOM 928 N N . LEU A 1 122 ? 6.413 -7.558 -3.282 1.00 90.69 122 LEU A N 1
ATOM 929 C CA . LEU A 1 122 ? 6.248 -6.306 -2.533 1.00 90.69 122 LEU A CA 1
ATOM 930 C C . LEU A 1 122 ? 4.779 -5.860 -2.438 1.00 90.69 122 LEU A C 1
ATOM 932 O O . LEU A 1 122 ? 4.342 -5.409 -1.377 1.00 90.69 122 LEU A O 1
ATOM 936 N N . SER A 1 123 ? 4.015 -5.995 -3.523 1.00 90.12 123 SER A N 1
ATOM 937 C CA . SER A 1 123 ? 2.573 -5.709 -3.544 1.00 90.12 123 SER A CA 1
ATOM 938 C C . SER A 1 123 ? 1.813 -6.643 -2.598 1.00 90.12 123 SER A C 1
ATOM 940 O O . SER A 1 123 ? 0.998 -6.194 -1.787 1.00 90.12 123 SER A O 1
ATOM 942 N N . ASP A 1 124 ? 2.146 -7.933 -2.613 1.00 92.25 124 ASP A N 1
ATOM 943 C CA . ASP A 1 124 ? 1.559 -8.934 -1.724 1.00 92.25 124 ASP A CA 1
ATOM 944 C C . ASP A 1 124 ? 1.874 -8.642 -0.250 1.00 92.25 124 ASP A C 1
ATOM 946 O O . ASP A 1 124 ? 0.983 -8.713 0.603 1.00 92.25 124 ASP A O 1
ATOM 950 N N . GLU A 1 125 ? 3.108 -8.236 0.066 1.00 93.31 125 GLU A N 1
ATOM 951 C CA . GLU A 1 125 ? 3.488 -7.805 1.415 1.00 93.31 125 GLU A CA 1
ATOM 952 C C . GLU A 1 125 ? 2.679 -6.590 1.897 1.00 93.31 125 GLU A C 1
ATOM 954 O O . GLU A 1 125 ? 2.219 -6.565 3.046 1.00 93.31 125 GLU A O 1
ATOM 959 N N . ALA A 1 126 ? 2.487 -5.588 1.034 1.00 89.81 126 ALA A N 1
ATOM 960 C CA . ALA A 1 126 ? 1.687 -4.405 1.337 1.00 89.81 126 ALA A CA 1
ATOM 961 C C . ALA A 1 126 ? 0.218 -4.765 1.601 1.00 89.81 126 ALA A C 1
ATOM 963 O O . ALA A 1 126 ? -0.355 -4.368 2.621 1.00 89.81 126 ALA A O 1
ATOM 964 N N . ASN A 1 127 ? -0.372 -5.570 0.717 1.00 90.88 127 ASN A N 1
ATOM 965 C CA . ASN A 1 127 ? -1.756 -6.022 0.829 1.00 90.88 127 ASN A CA 1
ATOM 966 C C . ASN A 1 127 ? -1.978 -6.866 2.088 1.00 90.88 127 ASN A C 1
ATOM 968 O O . ASN A 1 127 ? -2.969 -6.674 2.795 1.00 90.88 127 ASN A O 1
ATOM 972 N N . ALA A 1 128 ? -1.037 -7.751 2.424 1.00 91.94 128 ALA A N 1
ATOM 973 C CA . ALA A 1 128 ? -1.095 -8.541 3.648 1.00 91.94 128 ALA A CA 1
ATOM 974 C C . ALA A 1 128 ? -1.053 -7.658 4.907 1.00 91.94 128 ALA A C 1
ATOM 976 O O . ALA A 1 128 ? -1.802 -7.901 5.857 1.00 91.94 128 ALA A O 1
ATOM 977 N N . ALA A 1 129 ? -0.221 -6.612 4.917 1.00 91.31 129 ALA A N 1
ATOM 978 C CA . ALA A 1 129 ? -0.132 -5.675 6.036 1.00 91.31 129 ALA A CA 1
ATOM 979 C C . ALA A 1 129 ? -1.420 -4.860 6.221 1.00 91.31 129 ALA A C 1
ATOM 981 O O . ALA A 1 129 ? -1.915 -4.735 7.346 1.00 91.31 129 ALA A O 1
ATOM 982 N N . ILE A 1 130 ? -1.998 -4.369 5.120 1.00 90.38 130 ILE A N 1
ATOM 983 C CA . ILE A 1 130 ? -3.288 -3.673 5.131 1.00 90.38 130 ILE A CA 1
ATOM 984 C C . ILE A 1 130 ? -4.397 -4.603 5.636 1.00 90.38 130 ILE A C 1
ATOM 986 O O . ILE A 1 130 ? -5.152 -4.228 6.536 1.00 90.38 130 ILE A O 1
ATOM 990 N N . ALA A 1 131 ? -4.474 -5.830 5.113 1.00 92.06 131 ALA A N 1
ATOM 991 C CA . ALA A 1 131 ? -5.476 -6.809 5.525 1.00 92.06 131 ALA A CA 1
ATOM 992 C C . ALA A 1 131 ? -5.352 -7.156 7.018 1.00 92.06 131 ALA A C 1
ATOM 994 O O . ALA A 1 131 ? -6.359 -7.231 7.726 1.00 92.06 131 ALA A O 1
ATOM 995 N N . ALA A 1 132 ? -4.125 -7.306 7.526 1.00 90.00 132 ALA A N 1
ATOM 996 C CA . ALA A 1 132 ? -3.872 -7.533 8.946 1.00 90.00 132 ALA A CA 1
ATOM 997 C C . ALA A 1 132 ? -4.330 -6.346 9.810 1.00 90.00 132 ALA A C 1
ATOM 999 O O . ALA A 1 132 ? -4.963 -6.553 10.848 1.00 90.00 132 ALA A O 1
ATOM 1000 N N . ALA A 1 133 ? -4.069 -5.109 9.373 1.00 88.25 133 ALA A N 1
ATOM 1001 C CA . ALA A 1 133 ? -4.563 -3.919 10.060 1.00 88.25 133 ALA A CA 1
ATOM 1002 C C . ALA A 1 133 ? -6.096 -3.866 10.063 1.00 88.25 133 ALA A C 1
ATOM 1004 O O . ALA A 1 133 ? -6.694 -3.685 11.121 1.00 88.25 133 ALA A O 1
ATOM 1005 N N . GLN A 1 134 ? -6.746 -4.099 8.920 1.00 88.50 134 GLN A N 1
ATOM 1006 C CA . GLN A 1 134 ? -8.208 -4.131 8.820 1.00 88.50 134 GLN A CA 1
ATOM 1007 C C . GLN A 1 134 ? -8.837 -5.209 9.711 1.00 88.50 134 GLN A C 1
ATOM 1009 O O . GLN A 1 134 ? -9.849 -4.939 10.356 1.00 88.50 134 GLN A O 1
ATOM 1014 N N . ALA A 1 135 ? -8.244 -6.406 9.770 1.00 89.25 135 ALA A N 1
ATOM 1015 C CA . ALA A 1 135 ? -8.719 -7.513 10.601 1.00 89.25 135 ALA A CA 1
ATOM 1016 C C . ALA A 1 135 ? -8.545 -7.249 12.104 1.00 89.25 135 ALA A C 1
ATOM 1018 O O . ALA A 1 135 ? -9.283 -7.792 12.928 1.00 89.25 135 ALA A O 1
ATOM 1019 N N . ALA A 1 136 ? -7.570 -6.419 12.478 1.00 87.00 136 ALA A N 1
ATOM 1020 C CA . ALA A 1 136 ? -7.356 -6.049 13.865 1.00 87.00 136 ALA A CA 1
ATOM 1021 C C . ALA A 1 136 ? -8.427 -5.091 14.402 1.00 87.00 136 ALA A C 1
ATOM 1023 O O . ALA A 1 136 ? -8.617 -5.065 15.617 1.00 87.00 136 ALA A O 1
ATOM 1024 N N . PHE A 1 137 ? -9.118 -4.321 13.561 1.00 81.50 137 PHE A N 1
ATOM 1025 C CA . PHE A 1 137 ? -10.183 -3.400 13.977 1.00 81.50 137 PHE A CA 1
ATOM 1026 C C . PHE A 1 137 ? -11.577 -4.013 13.874 1.00 81.50 137 PHE A C 1
ATOM 1028 O O . PHE A 1 137 ? -12.447 -3.599 14.666 1.00 81.50 137 PHE A O 1
#

pLDDT: mean 77.04, std 16.2, range [30.44, 93.31]

Foldseek 3Di:
DDDDPPPPVPDDDDLVCVLVVLLVVLVVLLVVLLVLLVVLQPDPADPQVCLVVVLVVLLVVLVVLLVVLVVLLVCVVSCVVPVVSLVSLLVSLVSSLVSLVSSLVSSLVHHDPVCNVSSVVSSVSSNVSSVVSNVSD